Protein AF-A0A4P9XXF3-F1 (afdb_monomer_lite)

Structure (mmCIF, N/CA/C/O backbone):
data_AF-A0A4P9XXF3-F1
#
_entry.id   AF-A0A4P9XXF3-F1
#
loop_
_atom_site.group_PDB
_atom_site.id
_atom_site.type_symbol
_atom_site.label_atom_id
_atom_site.label_alt_id
_atom_site.label_comp_id
_atom_site.label_asym_id
_atom_site.label_entity_id
_atom_site.label_seq_id
_atom_site.pdbx_PDB_ins_code
_atom_site.Cartn_x
_atom_site.Cartn_y
_atom_site.Cartn_z
_atom_site.occupancy
_atom_site.B_iso_or_equiv
_atom_site.auth_seq_id
_atom_site.auth_comp_id
_atom_site.auth_asym_id
_atom_site.auth_atom_id
_atom_site.pdbx_PDB_model_num
ATOM 1 N N . SER A 1 1 ? 16.510 -7.918 -7.216 1.00 54.03 1 SER A N 1
ATOM 2 C CA . SER A 1 1 ? 15.146 -8.060 -6.660 1.00 54.03 1 SER A CA 1
ATOM 3 C C . SER A 1 1 ? 15.079 -7.391 -5.287 1.00 54.03 1 SER A C 1
ATOM 5 O O . SER A 1 1 ? 15.112 -8.053 -4.261 1.00 54.03 1 SER A O 1
ATOM 7 N N . CYS A 1 2 ? 15.074 -6.055 -5.237 1.00 67.38 2 CYS A N 1
ATOM 8 C CA . CYS A 1 2 ? 15.315 -5.324 -3.981 1.00 67.38 2 CYS A CA 1
ATOM 9 C C . CYS A 1 2 ? 14.022 -4.977 -3.216 1.00 67.38 2 CYS A C 1
ATOM 11 O O . CYS A 1 2 ? 14.057 -4.759 -2.011 1.00 67.38 2 CYS A O 1
ATOM 13 N N . TRP A 1 3 ? 12.873 -4.970 -3.898 1.00 74.75 3 TRP A N 1
ATOM 14 C CA . TRP A 1 3 ? 11.602 -4.513 -3.327 1.00 74.75 3 TRP A CA 1
ATOM 15 C C . TRP A 1 3 ? 10.702 -5.635 -2.802 1.00 74.75 3 TRP A C 1
ATOM 17 O O . TRP A 1 3 ? 9.793 -5.365 -2.023 1.00 74.75 3 TRP A O 1
ATOM 27 N N . TRP A 1 4 ? 10.967 -6.894 -3.165 1.00 82.31 4 TRP A N 1
ATOM 28 C CA . TRP A 1 4 ? 10.165 -8.042 -2.726 1.00 82.31 4 TRP A CA 1
ATOM 29 C C . TRP A 1 4 ? 10.126 -8.238 -1.204 1.00 82.31 4 TRP A C 1
ATOM 31 O O . TRP A 1 4 ? 9.023 -8.367 -0.669 1.00 82.31 4 TRP A O 1
ATOM 41 N N . PRO A 1 5 ? 11.258 -8.180 -0.470 1.00 81.62 5 PRO A N 1
ATOM 42 C CA . PRO A 1 5 ? 11.221 -8.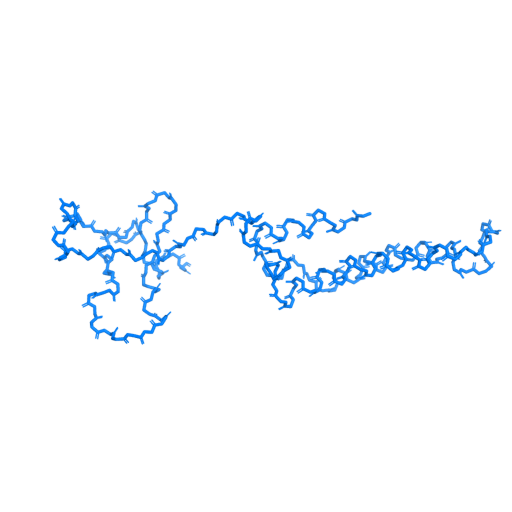251 0.992 1.00 81.62 5 PRO A CA 1
ATOM 43 C C . PRO A 1 5 ? 10.405 -7.110 1.614 1.00 81.62 5 PRO A C 1
ATOM 45 O O . PRO A 1 5 ? 9.714 -7.304 2.614 1.00 81.62 5 PRO A O 1
ATOM 48 N N . GLN A 1 6 ? 10.438 -5.925 0.998 1.00 79.25 6 GLN A N 1
ATOM 49 C CA . GLN A 1 6 ? 9.696 -4.760 1.471 1.00 79.25 6 GLN A CA 1
ATOM 50 C C . GLN A 1 6 ? 8.194 -4.891 1.199 1.00 79.25 6 GLN A C 1
ATOM 52 O O . GLN A 1 6 ? 7.389 -4.646 2.095 1.00 79.25 6 GLN A O 1
ATOM 57 N N . ALA A 1 7 ? 7.812 -5.334 -0.000 1.00 82.50 7 ALA A N 1
ATOM 58 C CA . ALA A 1 7 ? 6.426 -5.625 -0.354 1.00 82.50 7 ALA A CA 1
ATOM 59 C C . ALA A 1 7 ? 5.832 -6.690 0.583 1.00 82.50 7 ALA A C 1
ATOM 61 O O . ALA A 1 7 ? 4.697 -6.556 1.039 1.00 82.50 7 ALA A O 1
ATOM 62 N N . TRP A 1 8 ? 6.624 -7.705 0.937 1.00 80.62 8 TRP A N 1
ATOM 63 C CA . TRP A 1 8 ? 6.252 -8.735 1.905 1.00 80.62 8 TRP A CA 1
ATOM 64 C C . TRP A 1 8 ? 6.083 -8.188 3.328 1.00 80.62 8 TRP A C 1
ATOM 66 O O . TRP A 1 8 ? 5.094 -8.473 4.002 1.00 80.62 8 TRP A O 1
ATOM 76 N N . ARG A 1 9 ? 7.003 -7.339 3.791 1.00 81.31 9 ARG A N 1
ATOM 77 C CA . ARG A 1 9 ? 6.884 -6.692 5.105 1.00 81.31 9 ARG A CA 1
ATOM 78 C C . ARG A 1 9 ? 5.652 -5.783 5.186 1.00 81.31 9 ARG A C 1
ATOM 80 O O . ARG A 1 9 ? 4.973 -5.778 6.214 1.00 81.31 9 ARG A O 1
ATOM 87 N N . ASN A 1 10 ? 5.346 -5.053 4.113 1.00 80.62 10 ASN A N 1
ATOM 88 C CA . ASN A 1 10 ? 4.151 -4.211 4.013 1.00 80.62 10 ASN A CA 1
ATOM 89 C C . ASN A 1 10 ? 2.866 -5.055 4.055 1.00 80.62 10 ASN A C 1
ATOM 91 O O . ASN A 1 10 ? 1.911 -4.682 4.738 1.00 80.62 10 ASN A O 1
ATOM 95 N N . LEU A 1 11 ? 2.869 -6.214 3.384 1.00 76.44 11 LEU A N 1
ATOM 96 C CA . LEU A 1 11 ? 1.788 -7.204 3.434 1.00 76.44 11 LEU A CA 1
ATOM 97 C C . LEU A 1 11 ? 1.514 -7.677 4.863 1.00 76.44 11 LEU A C 1
ATOM 99 O O . LEU A 1 11 ? 0.384 -7.564 5.337 1.00 76.44 11 LEU A O 1
ATOM 103 N N . GLN A 1 12 ? 2.548 -8.136 5.569 1.00 74.94 12 GLN A N 1
ATOM 104 C CA . GLN A 1 12 ? 2.408 -8.650 6.934 1.00 74.94 12 GLN A CA 1
ATOM 105 C C . GLN A 1 12 ? 1.908 -7.587 7.919 1.00 74.94 12 GLN A C 1
ATOM 107 O O . GLN A 1 12 ? 1.032 -7.861 8.735 1.00 74.94 12 GLN A O 1
ATOM 112 N N . ARG A 1 13 ? 2.443 -6.362 7.844 1.00 71.50 13 ARG A N 1
ATOM 113 C CA . ARG A 1 13 ? 2.127 -5.290 8.803 1.00 71.50 13 ARG A CA 1
ATOM 114 C C . ARG A 1 13 ? 0.850 -4.522 8.475 1.00 71.50 13 ARG A C 1
ATOM 116 O O . ARG A 1 13 ? 0.364 -3.782 9.318 1.00 71.50 13 ARG A O 1
ATOM 123 N N . GLY A 1 14 ? 0.297 -4.673 7.270 1.00 69.19 14 GLY A N 1
ATOM 124 C CA . GLY A 1 14 ? -0.895 -3.932 6.852 1.00 69.19 14 GLY A CA 1
ATOM 125 C C . GLY A 1 14 ? -0.692 -2.414 6.766 1.00 69.19 14 GLY A C 1
ATOM 126 O O . GLY A 1 14 ? -1.669 -1.670 6.742 1.00 69.19 14 GLY A O 1
ATOM 127 N N . THR A 1 15 ? 0.555 -1.938 6.732 1.00 67.12 15 THR A N 1
ATOM 128 C CA . THR A 1 15 ? 0.874 -0.508 6.766 1.00 67.12 15 THR A CA 1
ATOM 129 C C . THR A 1 15 ? 0.432 0.171 5.469 1.00 67.12 15 THR A C 1
ATOM 131 O O . THR A 1 15 ? 0.887 -0.194 4.386 1.00 67.12 15 THR A O 1
ATOM 134 N N . ARG A 1 16 ? -0.437 1.183 5.571 1.00 60.09 16 ARG A N 1
ATOM 135 C CA . ARG A 1 16 ? -0.739 2.108 4.466 1.00 60.09 16 ARG A CA 1
ATOM 136 C C . ARG A 1 16 ? 0.316 3.219 4.441 1.00 60.09 16 ARG A C 1
ATOM 138 O O . ARG A 1 16 ? 0.637 3.756 5.496 1.00 60.09 16 ARG A O 1
ATOM 145 N N . LYS A 1 17 ? 0.819 3.582 3.251 1.00 64.06 17 LYS A N 1
ATOM 146 C CA . LYS A 1 17 ? 1.875 4.598 3.032 1.00 64.06 17 LYS A CA 1
ATOM 147 C C . LYS A 1 17 ? 3.224 4.237 3.668 1.00 64.06 17 LYS A C 1
ATOM 149 O O . LYS A 1 17 ? 3.772 4.999 4.460 1.00 64.06 17 LYS A O 1
ATOM 154 N N . ALA A 1 18 ? 3.783 3.084 3.305 1.00 62.75 18 ALA A N 1
ATOM 155 C CA . ALA A 1 18 ? 5.069 2.644 3.852 1.00 62.75 18 ALA A CA 1
ATOM 156 C C . ALA A 1 18 ? 6.252 3.564 3.474 1.00 62.75 18 ALA A C 1
ATOM 158 O O . ALA A 1 18 ? 7.225 3.627 4.219 1.00 62.75 18 ALA A O 1
ATOM 159 N N . PHE A 1 19 ? 6.182 4.280 2.343 1.00 66.44 19 PHE A N 1
ATOM 160 C CA . PHE A 1 19 ? 7.240 5.187 1.888 1.00 66.44 19 PHE A CA 1
ATOM 161 C C . PHE A 1 19 ? 6.700 6.455 1.220 1.00 66.44 19 PHE A C 1
ATOM 163 O O . PHE A 1 19 ? 5.617 6.481 0.634 1.00 66.44 19 PHE A O 1
ATOM 170 N N . GLN A 1 20 ? 7.501 7.523 1.253 1.00 79.38 20 GLN A N 1
ATOM 171 C CA . GLN A 1 20 ? 7.252 8.711 0.443 1.00 79.38 20 GLN A CA 1
ATOM 172 C C . GLN A 1 20 ? 7.426 8.372 -1.043 1.00 79.38 20 GLN A C 1
ATOM 174 O O . GLN A 1 20 ? 8.480 7.885 -1.454 1.00 79.38 20 GLN A O 1
ATOM 179 N N . LYS A 1 21 ? 6.429 8.703 -1.873 1.00 80.31 21 LYS A N 1
ATOM 180 C CA . LYS A 1 21 ? 6.450 8.424 -3.323 1.00 80.31 21 LYS A CA 1
ATOM 181 C C . LYS A 1 21 ? 7.720 8.945 -4.012 1.00 80.31 21 LYS A C 1
ATOM 183 O O . LYS A 1 21 ? 8.285 8.267 -4.859 1.00 80.31 21 LYS A O 1
ATOM 188 N N . ARG A 1 22 ? 8.217 10.118 -3.595 1.00 85.75 22 ARG A N 1
ATOM 189 C CA . ARG A 1 22 ? 9.455 10.729 -4.118 1.00 85.75 22 ARG A CA 1
ATOM 190 C C . ARG A 1 22 ? 10.681 9.831 -3.936 1.00 85.75 22 ARG A C 1
ATOM 192 O O . ARG A 1 22 ? 11.478 9.700 -4.856 1.00 85.75 22 ARG A O 1
ATOM 199 N N . PHE A 1 23 ? 10.803 9.190 -2.775 1.00 85.25 23 PHE A N 1
ATOM 200 C CA . PHE A 1 23 ? 11.910 8.284 -2.481 1.00 85.25 23 PHE A CA 1
ATOM 201 C C . PHE A 1 23 ? 11.854 7.026 -3.356 1.00 85.25 23 PHE A C 1
ATOM 203 O O . PHE A 1 23 ? 12.864 6.614 -3.918 1.00 85.25 23 PHE A O 1
ATOM 210 N N . LEU A 1 24 ? 10.659 6.455 -3.526 1.00 85.44 24 LEU A N 1
ATOM 211 C CA . LEU A 1 24 ? 10.431 5.258 -4.335 1.00 85.44 24 LEU A CA 1
ATOM 212 C C . LEU A 1 24 ? 10.834 5.470 -5.809 1.00 85.44 24 LEU A C 1
ATOM 214 O O . LEU A 1 24 ? 11.589 4.668 -6.366 1.00 85.44 24 LEU A O 1
ATOM 218 N N . PHE A 1 25 ? 10.395 6.578 -6.418 1.00 85.56 25 PHE A N 1
ATOM 219 C CA . PHE A 1 25 ? 10.778 6.939 -7.789 1.00 85.56 25 PHE A CA 1
ATOM 220 C C . PHE A 1 25 ? 12.256 7.337 -7.904 1.00 85.56 25 PHE A C 1
ATOM 222 O O . PHE A 1 25 ? 12.924 6.940 -8.854 1.00 85.56 25 PHE A O 1
ATOM 229 N N . GLY A 1 26 ? 12.802 8.069 -6.928 1.00 87.88 26 GLY A N 1
ATOM 230 C CA . GLY A 1 26 ? 14.217 8.453 -6.935 1.00 87.88 26 GLY A CA 1
ATOM 231 C C . GLY A 1 26 ? 15.159 7.247 -6.855 1.00 87.88 26 GLY A C 1
ATOM 232 O O . GLY A 1 26 ? 16.137 7.168 -7.596 1.00 87.88 26 GLY A O 1
ATOM 233 N N . MET A 1 27 ? 14.839 6.271 -6.004 1.00 86.12 27 MET A N 1
ATOM 234 C CA . MET A 1 27 ? 15.651 5.066 -5.824 1.00 86.12 27 MET A CA 1
ATOM 235 C C . MET A 1 27 ? 15.602 4.135 -7.042 1.00 86.12 27 MET A C 1
ATOM 237 O O . MET A 1 27 ? 16.627 3.570 -7.422 1.00 86.12 27 MET A O 1
ATOM 241 N N . THR A 1 28 ? 14.425 3.964 -7.653 1.00 87.69 28 THR A N 1
ATOM 242 C CA . THR A 1 28 ? 14.270 3.178 -8.892 1.00 87.69 28 THR A CA 1
ATOM 243 C C . THR A 1 28 ? 14.992 3.852 -10.056 1.00 87.69 28 THR A C 1
ATOM 245 O O . THR A 1 28 ? 15.787 3.198 -10.724 1.00 87.69 28 THR A O 1
ATOM 248 N N . LEU A 1 29 ? 14.848 5.172 -10.223 1.00 87.56 29 LEU A N 1
ATOM 249 C CA . LEU A 1 29 ? 15.563 5.928 -11.254 1.00 87.56 29 LEU A CA 1
ATOM 250 C C . LEU A 1 29 ? 17.083 5.800 -11.106 1.00 87.56 29 LEU A C 1
ATOM 252 O O . LEU A 1 29 ? 17.743 5.388 -12.052 1.00 87.56 29 LEU A O 1
ATOM 256 N N . CYS A 1 30 ? 17.631 6.076 -9.918 1.00 87.50 30 CYS A N 1
ATOM 257 C CA . CYS A 1 30 ? 19.070 5.963 -9.648 1.00 87.50 30 CYS A CA 1
ATOM 258 C C . CYS A 1 30 ? 19.614 4.566 -9.998 1.00 87.50 30 CYS A C 1
ATOM 260 O O . CYS A 1 30 ? 20.682 4.432 -10.594 1.00 87.50 30 CYS A O 1
ATOM 262 N N . ARG A 1 31 ? 18.841 3.514 -9.707 1.00 85.31 31 ARG A N 1
ATOM 263 C CA . ARG A 1 31 ? 19.206 2.130 -10.036 1.00 85.31 31 ARG A CA 1
ATOM 264 C C . ARG A 1 31 ? 19.108 1.796 -11.517 1.00 85.31 31 ARG A C 1
ATOM 266 O O . ARG A 1 31 ? 19.845 0.923 -11.962 1.00 85.31 31 ARG A O 1
ATOM 273 N N . LEU A 1 32 ? 18.228 2.459 -12.260 1.00 84.75 32 LEU A N 1
ATOM 274 C CA . LEU A 1 32 ? 18.079 2.267 -13.700 1.00 84.75 32 LEU A CA 1
ATOM 275 C C . LEU A 1 32 ? 19.133 3.028 -14.511 1.00 84.75 32 LEU A C 1
ATOM 277 O O . LEU A 1 32 ? 19.443 2.596 -15.616 1.00 84.75 32 LEU A O 1
ATOM 281 N N . VAL A 1 33 ? 19.741 4.090 -13.969 1.00 85.06 33 VAL A N 1
ATOM 282 C CA . VAL A 1 33 ? 20.786 4.863 -14.668 1.00 85.06 33 VAL A CA 1
ATOM 283 C C . VAL A 1 33 ? 21.963 3.980 -15.088 1.00 85.06 33 VAL A C 1
ATOM 285 O O . VAL A 1 33 ? 22.340 4.004 -16.254 1.00 85.06 33 VAL A O 1
ATOM 288 N N . CYS A 1 34 ? 22.522 3.169 -14.184 1.00 81.88 34 CYS A N 1
ATOM 289 C CA . CYS A 1 34 ? 23.665 2.303 -14.502 1.00 81.88 34 CYS A CA 1
ATOM 290 C C . CYS A 1 34 ? 23.378 1.277 -15.624 1.00 81.88 34 CYS A C 1
ATOM 292 O O . CYS A 1 34 ? 24.146 1.234 -16.586 1.00 81.88 34 CYS A O 1
ATOM 294 N N . PRO A 1 35 ? 22.308 0.457 -15.562 1.00 80.44 35 PRO A N 1
ATOM 295 C CA . PRO A 1 35 ? 21.994 -0.487 -16.631 1.00 80.44 35 PRO A CA 1
ATOM 296 C C . PRO A 1 35 ? 21.569 0.211 -17.928 1.00 80.44 35 PRO A C 1
ATOM 298 O O . PRO A 1 35 ? 21.970 -0.241 -18.998 1.00 80.44 35 PRO A O 1
ATOM 301 N N . LEU A 1 36 ? 20.821 1.321 -17.867 1.00 81.88 36 LEU A N 1
ATOM 302 C CA . LEU A 1 36 ? 20.464 2.087 -19.067 1.00 81.88 36 LEU A CA 1
ATOM 303 C C . LEU A 1 36 ? 21.699 2.673 -19.744 1.00 81.88 36 LEU A C 1
ATOM 305 O O . LEU A 1 36 ? 21.815 2.564 -20.961 1.00 81.88 36 LEU A O 1
ATOM 309 N N . TYR A 1 37 ? 22.635 3.227 -18.970 1.00 80.75 37 TYR A N 1
ATOM 310 C CA . TYR A 1 37 ? 23.905 3.704 -19.499 1.00 80.75 37 TYR A CA 1
ATOM 311 C C . TYR A 1 37 ? 24.619 2.553 -20.197 1.00 80.75 37 TYR A C 1
ATOM 313 O O . TYR A 1 37 ? 24.725 2.592 -21.409 1.00 80.75 37 TYR A O 1
ATOM 321 N N . LEU A 1 38 ? 24.957 1.472 -19.488 1.00 75.00 38 LEU A N 1
ATOM 322 C CA . LEU A 1 38 ? 25.804 0.384 -19.999 1.00 75.00 38 LEU A CA 1
ATOM 323 C C . LEU A 1 38 ? 25.231 -0.454 -21.151 1.00 75.00 38 LEU A C 1
ATOM 325 O O . LEU A 1 38 ? 26.009 -1.063 -21.885 1.00 75.00 38 LEU A O 1
ATOM 329 N N . PHE A 1 39 ? 23.910 -0.526 -21.311 1.00 72.25 39 PHE A N 1
ATOM 330 C CA . PHE A 1 39 ? 23.304 -1.462 -22.267 1.00 72.25 39 PHE A CA 1
ATOM 331 C C . PHE A 1 39 ? 22.332 -0.825 -23.265 1.00 72.25 39 PHE A C 1
ATOM 333 O O . PHE A 1 39 ? 22.040 -1.468 -24.273 1.00 72.25 39 PHE A O 1
ATOM 340 N N . ALA A 1 40 ? 21.832 0.395 -23.028 1.00 73.69 40 ALA A N 1
ATOM 341 C CA . ALA A 1 40 ? 20.940 1.079 -23.973 1.00 73.69 40 ALA A CA 1
ATOM 342 C C . ALA A 1 40 ? 21.667 2.115 -24.846 1.00 73.69 40 ALA A C 1
ATOM 344 O O . ALA A 1 40 ? 21.194 2.419 -25.940 1.00 73.69 40 ALA A O 1
ATOM 345 N N . TRP A 1 41 ? 22.812 2.642 -24.398 1.00 74.19 41 TRP A N 1
ATOM 346 C CA . TRP A 1 41 ? 23.577 3.616 -25.174 1.00 74.19 41 TRP A CA 1
ATOM 347 C C . TRP A 1 41 ? 24.522 2.915 -26.177 1.00 74.19 41 TRP A C 1
ATOM 349 O O . TRP A 1 41 ? 25.343 2.091 -25.778 1.00 74.19 41 TRP A O 1
ATOM 359 N N . PRO A 1 42 ? 24.425 3.197 -27.488 1.00 65.31 42 PRO A N 1
ATOM 360 C CA . PRO A 1 42 ? 25.205 2.487 -28.507 1.00 65.31 42 PRO A CA 1
ATOM 361 C C . PRO A 1 42 ? 26.704 2.834 -28.470 1.00 65.31 42 PRO A C 1
ATOM 363 O O . PRO A 1 42 ? 27.536 1.987 -28.777 1.00 65.31 42 PRO A O 1
ATOM 366 N N . GLU A 1 43 ? 27.043 4.049 -28.034 1.00 68.38 43 GLU A N 1
ATOM 367 C CA . GLU A 1 43 ? 28.410 4.588 -27.926 1.00 68.38 43 GLU A CA 1
ATOM 368 C C . GLU A 1 43 ? 28.918 4.501 -26.479 1.00 68.38 43 GLU A C 1
ATOM 370 O O . GLU A 1 43 ? 29.318 5.490 -25.862 1.00 68.38 43 GLU A O 1
ATOM 375 N N . ASN A 1 44 ? 28.765 3.335 -25.855 1.00 69.25 44 ASN A N 1
ATOM 376 C CA . ASN A 1 44 ? 29.212 3.157 -24.480 1.00 69.25 44 ASN A CA 1
ATOM 377 C C . ASN A 1 44 ? 30.725 3.056 -24.386 1.00 69.25 44 ASN A C 1
ATOM 379 O O . ASN A 1 44 ? 31.356 2.390 -25.201 1.00 69.25 44 ASN A O 1
ATOM 383 N N . LEU A 1 45 ? 31.291 3.596 -23.301 1.00 67.88 45 LEU A N 1
ATOM 384 C CA . LEU A 1 45 ? 32.730 3.540 -23.014 1.00 67.88 45 LEU A CA 1
ATOM 385 C C . LEU A 1 45 ? 33.297 2.101 -23.048 1.00 67.88 45 LEU A C 1
ATOM 387 O O . LEU A 1 45 ? 34.478 1.897 -23.302 1.00 67.88 45 LEU A O 1
ATOM 391 N N . ILE A 1 46 ? 32.441 1.104 -22.790 1.00 71.25 46 ILE A N 1
ATOM 392 C CA . ILE A 1 46 ? 32.778 -0.325 -22.705 1.00 71.25 46 ILE A CA 1
ATOM 393 C C . ILE A 1 46 ? 32.595 -1.054 -24.062 1.00 71.25 46 ILE A C 1
ATOM 395 O O . ILE A 1 46 ? 32.865 -2.247 -24.156 1.00 71.25 46 ILE A O 1
ATOM 399 N N . TYR A 1 47 ? 32.162 -0.371 -25.136 1.00 64.62 47 TYR A N 1
ATOM 400 C CA . TYR A 1 47 ? 31.922 -0.955 -26.475 1.00 64.62 47 TYR A CA 1
ATOM 401 C C . TYR A 1 47 ? 31.038 -2.219 -26.462 1.00 64.62 47 TYR A C 1
ATOM 403 O O . TYR A 1 47 ? 31.138 -3.105 -27.316 1.00 64.62 47 TYR A O 1
ATOM 411 N N . HIS A 1 48 ? 30.154 -2.333 -25.471 1.00 68.56 48 HIS A N 1
ATOM 412 C CA . HIS A 1 48 ? 29.299 -3.500 -25.327 1.00 68.56 48 HIS A CA 1
ATOM 413 C C . HIS A 1 48 ? 28.093 -3.379 -26.268 1.00 68.56 48 HIS A C 1
ATOM 415 O O . HIS A 1 48 ? 27.418 -2.351 -26.287 1.00 68.56 48 HIS A O 1
ATOM 421 N N . ARG A 1 49 ? 27.815 -4.419 -27.071 1.00 67.19 49 ARG A N 1
ATOM 422 C CA . ARG A 1 49 ? 26.656 -4.418 -27.979 1.00 67.19 49 ARG A CA 1
ATOM 423 C C . ARG A 1 49 ? 25.363 -4.328 -27.168 1.00 67.19 49 ARG A C 1
ATOM 425 O O . ARG A 1 49 ? 25.173 -5.107 -26.236 1.00 67.19 49 ARG A O 1
ATOM 432 N N . ALA A 1 50 ? 24.466 -3.424 -27.561 1.00 71.56 50 ALA A N 1
ATOM 433 C CA . ALA A 1 50 ? 23.145 -3.301 -26.956 1.00 71.56 50 ALA A CA 1
ATOM 434 C C . ALA A 1 50 ? 22.404 -4.648 -27.027 1.00 71.56 50 ALA A C 1
ATOM 436 O O . ALA A 1 50 ? 22.199 -5.201 -28.111 1.00 71.56 50 ALA A O 1
ATOM 437 N N . THR A 1 51 ? 22.035 -5.201 -25.869 1.00 77.94 51 THR A N 1
ATOM 438 C CA . THR A 1 51 ? 21.324 -6.483 -25.777 1.00 77.94 51 THR A CA 1
ATOM 439 C C . THR A 1 51 ? 19.842 -6.249 -25.487 1.00 77.94 51 THR A C 1
ATOM 441 O O . THR A 1 51 ? 19.506 -5.407 -24.656 1.00 77.94 51 THR A O 1
ATOM 444 N N . PRO A 1 52 ? 18.918 -7.007 -26.105 1.00 79.69 52 PRO A N 1
ATOM 445 C CA . PRO A 1 52 ? 17.480 -6.816 -25.900 1.00 79.69 52 PRO A CA 1
ATOM 446 C C . PRO A 1 52 ? 17.003 -7.202 -24.487 1.00 79.69 52 PRO A C 1
ATOM 448 O O . PRO A 1 52 ? 15.930 -6.781 -24.063 1.00 79.69 52 PRO A O 1
ATOM 451 N N . TRP A 1 53 ? 17.807 -7.956 -23.727 1.00 81.62 53 TRP A N 1
ATOM 452 C CA . TRP A 1 53 ? 17.517 -8.360 -22.347 1.00 81.62 53 TRP A CA 1
ATOM 453 C C . TRP A 1 53 ? 17.327 -7.182 -21.383 1.00 81.62 53 TRP A C 1
ATOM 455 O O . TRP A 1 53 ? 16.666 -7.342 -20.354 1.00 81.62 53 TRP A O 1
ATOM 465 N N . ILE A 1 54 ? 17.830 -5.988 -21.718 1.00 82.25 54 ILE A N 1
ATOM 466 C CA . ILE A 1 54 ? 17.587 -4.795 -20.903 1.00 82.25 54 ILE A CA 1
ATOM 467 C C . ILE A 1 54 ? 16.099 -4.458 -20.782 1.00 82.25 54 ILE A C 1
ATOM 469 O O . ILE A 1 54 ? 15.657 -4.051 -19.712 1.00 82.25 54 ILE A O 1
ATOM 473 N N . TRP A 1 55 ? 15.302 -4.693 -21.826 1.00 83.50 55 TRP A N 1
ATOM 474 C CA . TRP A 1 55 ? 13.862 -4.439 -21.781 1.00 83.50 55 TRP A CA 1
ATOM 475 C C . TRP A 1 55 ? 13.152 -5.361 -20.789 1.00 83.50 55 TRP A C 1
ATOM 477 O O . TRP A 1 55 ? 12.229 -4.932 -20.098 1.00 83.50 55 TRP A O 1
ATOM 487 N N . VAL A 1 56 ? 13.628 -6.602 -20.651 1.00 87.88 56 VAL A N 1
ATOM 488 C CA . VAL A 1 56 ? 13.131 -7.553 -19.647 1.00 87.88 56 VAL A CA 1
ATOM 489 C C . VAL A 1 56 ? 13.496 -7.085 -18.238 1.00 87.88 56 VAL A C 1
ATOM 491 O O . VAL A 1 56 ? 12.646 -7.102 -17.350 1.00 87.88 56 VAL A O 1
ATOM 494 N N . LEU A 1 57 ? 14.731 -6.616 -18.028 1.00 85.19 57 LEU A N 1
ATOM 495 C CA . LEU A 1 57 ? 15.173 -6.078 -16.737 1.00 85.19 57 LEU A CA 1
ATOM 496 C C . LEU A 1 57 ? 14.385 -4.817 -16.344 1.00 85.19 57 LEU A C 1
ATOM 498 O O . LEU A 1 57 ? 13.936 -4.707 -15.203 1.00 85.19 57 LEU A O 1
ATOM 502 N N . LEU A 1 58 ? 14.180 -3.899 -17.293 1.00 86.31 58 LEU A N 1
ATOM 503 C CA . LEU A 1 58 ? 13.397 -2.677 -17.109 1.00 86.31 58 LEU A CA 1
ATOM 504 C C . LEU A 1 58 ? 11.939 -3.012 -16.775 1.00 86.31 58 LEU A C 1
ATOM 506 O O . LEU A 1 58 ? 11.383 -2.466 -15.824 1.00 86.31 58 LEU A O 1
ATOM 510 N N . GLY A 1 59 ? 11.346 -3.960 -17.505 1.00 89.69 59 GLY A N 1
ATOM 511 C CA . GLY A 1 59 ? 10.005 -4.468 -17.226 1.00 89.69 59 GLY A CA 1
ATOM 512 C C . GLY A 1 59 ? 9.898 -5.112 -15.842 1.00 89.69 59 GLY A C 1
ATOM 513 O O . GLY A 1 59 ? 8.924 -4.883 -15.129 1.00 89.69 59 GLY A O 1
ATOM 514 N N . TYR A 1 60 ? 10.913 -5.864 -15.415 1.00 88.69 60 TYR A N 1
ATOM 515 C CA . TYR A 1 60 ? 10.944 -6.497 -14.096 1.00 88.69 60 TYR A CA 1
ATOM 516 C C . TYR A 1 60 ? 11.067 -5.487 -12.941 1.00 88.69 60 TYR A C 1
ATOM 518 O O . TYR A 1 60 ? 10.464 -5.687 -11.880 1.00 88.69 60 TYR A O 1
ATOM 526 N N . ASP A 1 61 ? 11.823 -4.400 -13.111 1.00 87.62 61 ASP A N 1
ATOM 527 C CA . ASP A 1 61 ? 11.897 -3.323 -12.112 1.00 87.62 61 ASP A CA 1
ATOM 528 C C . ASP A 1 61 ? 10.608 -2.484 -12.088 1.00 87.62 61 ASP A C 1
ATOM 530 O O . ASP A 1 61 ? 10.058 -2.219 -11.016 1.00 87.62 61 ASP A O 1
ATOM 534 N N . ALA A 1 62 ? 10.046 -2.179 -13.263 1.00 88.88 62 ALA A N 1
ATOM 535 C CA . ALA A 1 62 ? 8.754 -1.507 -13.389 1.00 88.88 62 ALA A CA 1
ATOM 536 C C . ALA A 1 62 ? 7.614 -2.318 -12.752 1.00 88.88 62 ALA A C 1
ATOM 538 O O . ALA A 1 62 ? 6.757 -1.748 -12.077 1.00 88.88 62 ALA A O 1
ATOM 539 N N . LEU A 1 63 ? 7.625 -3.648 -12.892 1.00 90.12 63 LEU A N 1
ATOM 540 C CA . LEU A 1 63 ? 6.664 -4.536 -12.238 1.00 90.12 63 LEU A CA 1
ATOM 541 C C . LEU A 1 63 ? 6.766 -4.451 -10.708 1.00 90.12 63 LEU A C 1
ATOM 543 O O . LEU A 1 63 ? 5.744 -4.324 -10.035 1.00 90.12 63 LEU A O 1
ATOM 547 N N . GLN A 1 64 ? 7.980 -4.481 -10.148 1.00 89.44 64 GLN A N 1
ATOM 548 C CA . GLN A 1 64 ? 8.195 -4.335 -8.700 1.00 89.44 64 GLN A CA 1
ATOM 549 C C . GLN A 1 64 ? 7.668 -2.991 -8.177 1.00 89.44 64 GLN A C 1
ATOM 551 O O . GLN A 1 64 ? 7.007 -2.947 -7.137 1.00 89.44 64 GLN A O 1
ATOM 556 N N . LEU A 1 65 ? 7.926 -1.906 -8.908 1.00 88.69 65 LEU A N 1
ATOM 557 C CA . LEU A 1 65 ? 7.407 -0.578 -8.592 1.00 88.69 65 LEU A CA 1
ATOM 558 C C . LEU A 1 65 ? 5.874 -0.529 -8.686 1.00 88.69 65 LEU A C 1
ATOM 560 O O . LEU A 1 65 ? 5.214 0.024 -7.807 1.00 88.69 65 LEU A O 1
ATOM 564 N N . GLY A 1 66 ? 5.305 -1.153 -9.718 1.00 88.56 66 GLY A N 1
ATOM 565 C CA . GLY A 1 66 ? 3.864 -1.268 -9.917 1.00 88.56 66 GLY A CA 1
ATOM 566 C C . GLY A 1 66 ? 3.169 -1.973 -8.753 1.00 88.56 66 GLY A C 1
ATOM 567 O O . GLY A 1 66 ? 2.185 -1.453 -8.233 1.00 88.56 66 GLY A O 1
ATOM 568 N N . VAL A 1 67 ? 3.714 -3.099 -8.279 1.00 86.81 67 VAL A N 1
ATOM 569 C CA . VAL A 1 67 ? 3.176 -3.828 -7.116 1.00 86.81 67 VAL A CA 1
ATOM 570 C C . VAL A 1 67 ? 3.132 -2.935 -5.874 1.00 86.81 67 VAL A C 1
ATOM 572 O O . VAL A 1 67 ? 2.109 -2.897 -5.193 1.00 86.81 67 VAL A O 1
ATOM 575 N N . LEU A 1 68 ? 4.188 -2.166 -5.596 1.00 86.06 68 LEU A N 1
ATOM 576 C CA . LEU A 1 68 ? 4.210 -1.235 -4.460 1.00 86.06 68 LEU A CA 1
ATOM 577 C C . LEU A 1 68 ? 3.182 -0.105 -4.606 1.00 86.06 68 LEU A C 1
ATOM 579 O O . LEU A 1 68 ? 2.467 0.199 -3.653 1.00 86.06 68 LEU A O 1
ATOM 583 N N . CYS A 1 69 ? 3.053 0.478 -5.799 1.00 85.50 69 CYS A N 1
ATOM 584 C CA . CYS A 1 69 ? 2.050 1.508 -6.078 1.00 85.50 69 CYS A CA 1
ATOM 585 C C . CYS A 1 69 ? 0.614 0.985 -5.903 1.00 85.50 69 CYS A C 1
ATOM 587 O O . CYS A 1 69 ? -0.241 1.685 -5.357 1.00 85.50 69 CYS A O 1
ATOM 589 N N . ILE A 1 70 ? 0.349 -0.253 -6.331 1.00 85.56 70 ILE A N 1
ATOM 590 C CA . ILE A 1 70 ? -0.949 -0.918 -6.149 1.00 85.56 70 ILE A CA 1
ATOM 591 C C . ILE A 1 70 ? -1.228 -1.135 -4.658 1.00 85.56 70 ILE A C 1
ATOM 593 O O . ILE A 1 70 ? -2.328 -0.824 -4.200 1.00 85.56 70 ILE A O 1
ATOM 597 N N . GLN A 1 71 ? -0.238 -1.604 -3.889 1.00 85.38 71 GLN A N 1
ATOM 598 C CA . GLN A 1 71 ? -0.356 -1.766 -2.435 1.00 85.38 71 GLN A CA 1
ATOM 599 C C . GLN A 1 71 ? -0.646 -0.438 -1.718 1.00 85.38 71 GLN A C 1
ATOM 601 O O . GLN A 1 71 ? -1.380 -0.433 -0.731 1.00 85.38 71 GLN A O 1
ATOM 606 N N . ASP A 1 72 ? -0.128 0.688 -2.212 1.00 82.88 72 ASP A N 1
ATOM 607 C CA . ASP A 1 72 ? -0.402 2.012 -1.642 1.00 82.88 72 ASP A CA 1
ATOM 608 C C . ASP A 1 72 ? -1.825 2.518 -1.935 1.00 82.88 72 ASP A C 1
ATOM 610 O O . ASP A 1 72 ? -2.411 3.192 -1.086 1.00 82.88 72 ASP A O 1
ATOM 614 N N . TYR A 1 73 ? -2.388 2.216 -3.112 1.00 82.94 73 TYR A N 1
ATOM 615 C CA . TYR A 1 73 ? -3.725 2.688 -3.502 1.00 82.94 73 TYR A CA 1
ATOM 616 C C . TYR A 1 73 ? -4.848 1.784 -2.980 1.00 82.94 73 TYR A C 1
ATOM 618 O O . TYR A 1 73 ? -5.777 2.257 -2.329 1.00 82.94 73 TYR A O 1
ATOM 626 N N . PHE A 1 74 ? -4.748 0.475 -3.225 1.00 81.75 74 PHE A N 1
ATOM 627 C CA . PHE A 1 74 ? -5.769 -0.507 -2.836 1.00 81.75 74 PHE A CA 1
ATOM 628 C C . PHE A 1 74 ? -5.569 -1.041 -1.412 1.00 81.75 74 PHE A C 1
ATOM 630 O O . PHE A 1 74 ? -6.471 -1.630 -0.817 1.00 81.75 74 PHE A O 1
ATOM 637 N N . GLY A 1 75 ? -4.399 -0.792 -0.828 1.00 76.62 75 GLY A N 1
ATOM 638 C CA . GLY A 1 75 ? -3.979 -1.374 0.434 1.00 76.62 75 GLY A CA 1
ATOM 639 C C . GLY A 1 75 ? -3.218 -2.689 0.226 1.00 76.62 75 GLY A C 1
ATOM 640 O O . GLY A 1 75 ? -3.477 -3.431 -0.724 1.00 76.62 75 GLY A O 1
ATOM 641 N N . PRO A 1 76 ? -2.293 -3.024 1.140 1.00 72.56 76 PRO A N 1
ATOM 642 C CA . PRO A 1 76 ? -1.425 -4.189 0.992 1.00 72.56 76 PRO A CA 1
ATOM 643 C C . PRO A 1 76 ? -2.208 -5.505 0.889 1.00 72.56 76 PRO A C 1
ATOM 645 O O . PRO A 1 76 ? -1.843 -6.385 0.121 1.00 72.56 76 PRO A O 1
ATOM 648 N N . ARG A 1 77 ? -3.330 -5.627 1.604 1.00 74.38 77 ARG A N 1
ATOM 649 C CA . ARG A 1 77 ? -4.100 -6.875 1.735 1.00 74.38 77 ARG A CA 1
ATOM 650 C C . ARG A 1 77 ? -5.050 -7.174 0.574 1.00 74.38 77 ARG A C 1
ATOM 652 O O . ARG A 1 77 ? -5.676 -8.223 0.577 1.00 74.38 77 ARG A O 1
ATOM 659 N N . PHE A 1 78 ? -5.154 -6.290 -0.418 1.00 74.81 78 PHE A N 1
ATOM 660 C CA . PHE A 1 78 ? -5.980 -6.543 -1.603 1.00 74.81 78 PHE A CA 1
ATOM 661 C C . PHE A 1 78 ? -5.424 -7.689 -2.467 1.00 74.81 78 PHE A C 1
ATOM 663 O O . PHE A 1 78 ? -6.181 -8.463 -3.041 1.00 74.81 78 PHE A O 1
ATOM 670 N N . LEU A 1 79 ? -4.096 -7.820 -2.536 1.00 70.19 79 LEU A N 1
ATOM 671 C CA . LEU A 1 79 ? -3.420 -8.782 -3.413 1.00 70.19 79 LEU A CA 1
ATOM 672 C C . LEU A 1 79 ? -3.298 -10.195 -2.823 1.00 70.19 79 LEU A C 1
ATOM 674 O O . LEU A 1 79 ? -2.904 -11.112 -3.539 1.00 70.19 79 LEU A O 1
ATOM 678 N N . VAL A 1 80 ? -3.583 -10.384 -1.530 1.00 74.31 80 VAL A N 1
ATOM 679 C CA . VAL A 1 80 ? -3.317 -11.648 -0.828 1.00 74.31 80 VAL A CA 1
ATOM 680 C C . VAL A 1 80 ? -4.552 -12.095 -0.042 1.00 74.31 80 VAL A C 1
ATOM 682 O O . VAL A 1 80 ? -5.068 -11.320 0.762 1.00 74.31 80 VAL A O 1
ATOM 685 N N . PRO A 1 81 ? -5.019 -13.347 -0.217 1.00 72.81 81 PRO A N 1
ATOM 686 C CA . PRO A 1 81 ? -6.116 -13.899 0.570 1.00 72.81 81 PRO A CA 1
ATOM 687 C C . PRO A 1 81 ? -5.798 -13.907 2.069 1.00 72.81 81 PRO A C 1
ATOM 689 O O . PRO A 1 81 ? -4.686 -14.258 2.467 1.00 72.81 81 PRO A O 1
ATOM 692 N N . ASN A 1 82 ? -6.804 -13.646 2.909 1.00 68.19 82 ASN A N 1
ATOM 693 C CA . ASN A 1 82 ? -6.677 -13.582 4.376 1.00 68.19 82 ASN A CA 1
ATOM 694 C C . ASN A 1 82 ? -6.061 -14.835 5.038 1.00 68.19 82 ASN A C 1
ATOM 696 O O . ASN A 1 82 ? -5.627 -14.757 6.179 1.00 68.19 82 ASN A O 1
ATOM 700 N N . ARG A 1 83 ? -5.975 -15.973 4.335 1.00 71.31 83 ARG A N 1
ATOM 701 C CA . ARG A 1 83 ? -5.362 -17.218 4.831 1.00 71.31 83 ARG A CA 1
ATOM 702 C C . ARG A 1 83 ? -3.848 -17.139 5.054 1.00 71.31 83 ARG A C 1
ATOM 704 O O . ARG A 1 83 ? -3.330 -17.885 5.873 1.00 71.31 83 ARG A O 1
ATOM 711 N N . PHE A 1 84 ? -3.143 -16.275 4.323 1.00 72.94 84 PHE A N 1
ATOM 712 C CA . PHE A 1 84 ? -1.678 -16.151 4.404 1.00 72.94 84 PHE A CA 1
ATOM 713 C C . PHE A 1 84 ? -1.217 -14.944 5.230 1.00 72.94 84 PHE A C 1
ATOM 715 O O . PHE A 1 84 ? -0.020 -14.684 5.344 1.00 72.94 84 PHE A O 1
ATOM 722 N N . LEU A 1 85 ? -2.165 -14.179 5.770 1.00 74.94 85 LEU A N 1
ATOM 723 C CA . LEU A 1 85 ? -1.912 -12.955 6.517 1.00 74.94 85 LEU A CA 1
ATOM 724 C C . LEU A 1 85 ? -2.062 -13.232 8.018 1.00 74.94 85 LEU A C 1
ATOM 726 O O . LEU A 1 85 ? -2.952 -13.989 8.404 1.00 74.94 85 LEU A O 1
ATOM 730 N N . PRO A 1 86 ? -1.231 -12.614 8.876 1.00 73.38 86 PRO A N 1
ATOM 731 C CA . PRO A 1 86 ? -1.435 -12.708 10.313 1.00 73.38 86 PRO A CA 1
ATOM 732 C C . PRO A 1 86 ? -2.811 -12.118 10.676 1.00 73.38 86 PRO A C 1
ATOM 734 O O . PRO A 1 86 ? -3.181 -11.062 10.132 1.00 73.38 86 PRO A O 1
ATOM 737 N N . PRO A 1 87 ? -3.577 -12.773 11.569 1.00 70.19 87 PRO A N 1
ATOM 738 C CA . PRO A 1 87 ? -4.853 -12.240 12.026 1.00 70.19 87 PRO A CA 1
ATOM 739 C C . PRO A 1 87 ? -4.626 -10.862 12.662 1.00 70.19 87 PRO A C 1
ATOM 741 O O . PRO A 1 87 ? -3.700 -10.682 13.453 1.00 70.19 87 PRO A O 1
ATOM 744 N N . ILE A 1 88 ? -5.433 -9.867 12.276 1.00 69.44 88 ILE A N 1
ATOM 745 C CA . ILE A 1 88 ? -5.458 -8.586 12.996 1.00 69.44 88 ILE A CA 1
ATOM 746 C C . ILE A 1 88 ? -6.194 -8.841 14.300 1.00 69.44 88 ILE A C 1
ATOM 748 O O . ILE A 1 88 ? -7.301 -9.374 14.274 1.00 69.44 88 ILE A O 1
ATOM 752 N N . TYR A 1 89 ? -5.578 -8.450 15.410 1.00 75.56 89 TYR A N 1
ATOM 753 C CA . TYR A 1 89 ? -6.265 -8.413 16.687 1.00 75.56 89 TYR A CA 1
ATOM 754 C C . TYR A 1 89 ? -7.346 -7.326 16.644 1.00 75.56 89 TYR A C 1
ATOM 756 O O . TYR A 1 89 ? -7.049 -6.171 16.331 1.00 75.56 89 TYR A O 1
ATOM 764 N N . ASP A 1 90 ? -8.593 -7.710 16.900 1.00 76.06 90 ASP A N 1
ATOM 765 C CA . ASP A 1 90 ? -9.708 -6.773 16.973 1.00 76.06 90 ASP A CA 1
ATOM 766 C C . ASP A 1 90 ? -9.694 -6.102 18.349 1.00 76.06 90 ASP A C 1
ATOM 768 O O . ASP A 1 90 ? -9.995 -6.737 19.352 1.00 76.06 90 ASP A O 1
ATOM 772 N N . TYR A 1 91 ? -9.299 -4.830 18.406 1.00 78.94 91 TYR A N 1
ATOM 773 C CA . TYR A 1 91 ? -9.260 -4.062 19.655 1.00 78.94 91 TYR A CA 1
ATOM 774 C C . TYR A 1 91 ? -10.662 -3.680 20.158 1.00 78.94 91 TYR A C 1
ATOM 776 O O . TYR A 1 91 ? -10.790 -3.169 21.265 1.00 78.94 91 TYR A O 1
ATOM 784 N N . HIS A 1 92 ? -11.713 -3.914 19.369 1.00 74.38 92 HIS A N 1
ATOM 785 C CA . HIS A 1 92 ? -13.091 -3.550 19.693 1.00 74.38 92 HIS A CA 1
ATOM 786 C C . HIS A 1 92 ? -13.987 -4.790 19.723 1.00 74.38 92 HIS A C 1
ATOM 788 O O . HIS A 1 92 ? -15.013 -4.865 19.040 1.00 74.38 92 HIS A O 1
ATOM 794 N N . THR A 1 93 ? -13.580 -5.789 20.504 1.00 70.94 93 THR A N 1
ATOM 795 C CA . THR A 1 93 ? -14.393 -6.982 20.746 1.00 70.94 93 THR A CA 1
ATOM 796 C C . THR A 1 93 ? -15.683 -6.602 21.462 1.00 70.94 93 THR A C 1
ATOM 798 O O . THR A 1 93 ? -15.671 -5.790 22.378 1.00 70.94 93 THR A O 1
ATOM 801 N N . VAL A 1 94 ? -16.813 -7.188 21.054 1.00 67.38 94 VAL A N 1
ATOM 802 C CA . VAL A 1 94 ? -18.088 -6.980 21.751 1.00 67.38 94 VAL A CA 1
ATOM 803 C C . VAL A 1 94 ? -18.009 -7.679 23.102 1.00 67.38 94 VAL A C 1
ATOM 805 O O . VAL A 1 94 ? -17.993 -8.906 23.179 1.00 67.38 94 VAL A O 1
ATOM 808 N N . LEU A 1 95 ? -17.935 -6.882 24.159 1.00 66.75 95 LEU A N 1
ATOM 809 C CA . LEU A 1 95 ? -17.995 -7.359 25.529 1.00 66.75 95 LEU A CA 1
ATOM 810 C C . LEU A 1 95 ? -19.409 -7.895 25.854 1.00 66.75 95 LEU A C 1
ATOM 812 O O . LEU A 1 95 ? -20.378 -7.184 25.577 1.00 66.75 95 LEU A O 1
ATOM 816 N N . PRO A 1 96 ? -19.545 -9.099 26.454 1.00 61.75 96 PRO A N 1
ATOM 817 C CA . PRO A 1 96 ? -20.827 -9.612 26.947 1.00 61.75 96 PRO A CA 1
ATOM 818 C C . PRO A 1 96 ? -21.434 -8.650 27.970 1.00 61.75 96 PRO A C 1
ATOM 820 O O . PRO A 1 96 ? -20.684 -8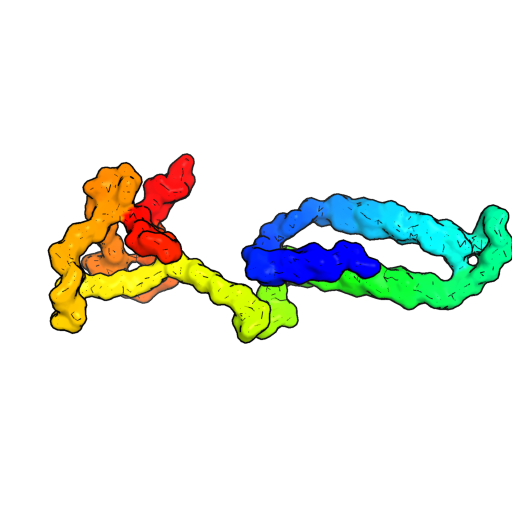.070 28.774 1.00 61.75 96 PRO A O 1
ATOM 823 N N . GLN A 1 97 ? -22.754 -8.470 27.923 1.00 60.22 97 GLN A N 1
ATOM 824 C CA . GLN A 1 97 ? -23.479 -7.560 28.804 1.00 60.22 97 GLN A CA 1
ATOM 825 C C . GLN A 1 97 ? -23.557 -8.179 30.212 1.00 60.22 97 GLN A C 1
ATOM 827 O O . GLN A 1 97 ? -23.731 -9.390 30.334 1.00 60.22 97 GLN A O 1
ATOM 832 N N . PRO A 1 98 ? -23.438 -7.388 31.294 1.00 54.34 98 PRO A N 1
ATOM 833 C CA . PRO A 1 98 ? -23.579 -7.903 32.662 1.00 54.34 98 PRO A CA 1
ATOM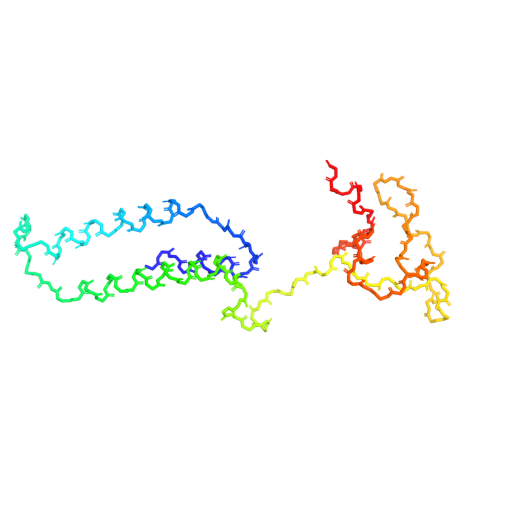 834 C C . PRO A 1 98 ? -24.973 -8.486 32.968 1.00 54.34 98 PRO A C 1
ATOM 836 O O . PRO A 1 98 ? -25.120 -9.210 33.947 1.00 54.34 98 PRO A O 1
ATOM 839 N N . ASP A 1 99 ? -25.976 -8.202 32.130 1.00 53.06 99 ASP A N 1
ATOM 840 C CA . ASP A 1 99 ? -27.347 -8.717 32.253 1.00 53.06 99 ASP A CA 1
ATOM 841 C C . ASP A 1 99 ? -27.559 -10.062 31.526 1.00 53.06 99 ASP A C 1
ATOM 843 O O . ASP A 1 99 ? -28.639 -10.656 31.607 1.00 53.06 99 ASP A O 1
ATOM 847 N N . ASP A 1 100 ? -26.546 -10.558 30.806 1.00 55.03 100 ASP A N 1
ATOM 848 C CA . ASP A 1 100 ? -26.614 -11.839 30.113 1.00 55.03 100 ASP A CA 1
ATOM 849 C C . ASP A 1 100 ? -26.519 -12.983 31.134 1.00 55.03 100 ASP A C 1
ATOM 851 O O . ASP A 1 100 ? -25.506 -13.177 31.800 1.00 55.03 100 ASP A O 1
ATOM 855 N N . VAL A 1 101 ? -27.581 -13.785 31.233 1.00 53.69 101 VAL A N 1
ATOM 856 C CA . VAL A 1 101 ? -27.736 -14.880 32.216 1.00 53.69 101 VAL A CA 1
ATOM 857 C C . VAL A 1 101 ? -26.644 -15.967 32.096 1.00 53.69 101 VAL A C 1
ATOM 859 O O . VAL A 1 101 ? -26.382 -16.698 33.046 1.00 53.69 101 VAL A O 1
ATOM 862 N N . GLU A 1 102 ? -25.972 -16.044 30.944 1.00 52.66 102 GLU A N 1
ATOM 863 C CA . GLU A 1 102 ? -24.836 -16.941 30.661 1.00 52.66 102 GLU A CA 1
ATOM 864 C C . GLU A 1 102 ? -23.470 -16.360 31.079 1.00 52.66 102 GLU A C 1
ATOM 866 O O . GLU A 1 102 ? -22.462 -17.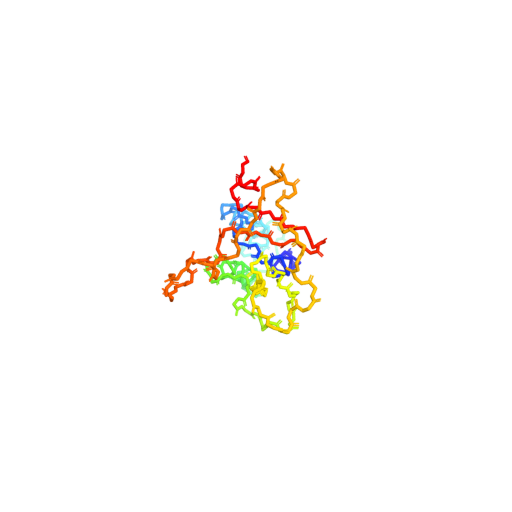066 31.112 1.00 52.66 102 GLU A O 1
ATOM 871 N N . ALA A 1 103 ? -23.403 -15.077 31.437 1.00 51.31 103 ALA A N 1
ATOM 872 C CA . ALA A 1 103 ? -22.186 -14.403 31.871 1.00 51.31 103 ALA A CA 1
ATOM 873 C C . ALA A 1 103 ? -22.009 -14.523 33.393 1.00 51.31 103 ALA A C 1
ATOM 875 O O . ALA A 1 103 ? -21.822 -13.533 34.097 1.00 51.31 103 ALA A O 1
ATOM 876 N N . ALA A 1 104 ? -22.029 -15.754 33.913 1.00 40.53 104 ALA A N 1
ATOM 877 C CA . ALA A 1 104 ? -21.948 -16.085 35.344 1.00 40.53 104 ALA A CA 1
ATOM 878 C C . ALA A 1 104 ? -20.619 -15.692 36.049 1.00 40.53 104 ALA A C 1
ATOM 880 O O . ALA A 1 104 ? -20.339 -16.156 37.152 1.00 40.53 104 ALA A O 1
ATOM 881 N N . GLY A 1 105 ? -19.805 -14.829 35.432 1.00 44.66 105 GLY A N 1
ATOM 882 C CA . GLY A 1 105 ? -18.609 -14.205 36.004 1.00 44.66 105 GLY A CA 1
ATOM 883 C C . GLY A 1 105 ? -18.429 -12.723 35.635 1.00 44.66 105 GLY A C 1
ATOM 884 O O . GLY A 1 105 ? -17.365 -12.175 35.886 1.00 44.66 105 GLY A O 1
ATOM 885 N N . ALA A 1 106 ? -19.426 -12.062 35.029 1.00 45.78 106 ALA A N 1
ATOM 886 C CA . ALA A 1 106 ? -19.330 -10.677 34.538 1.00 45.78 106 ALA A CA 1
ATOM 887 C C . ALA A 1 106 ? -19.728 -9.603 35.571 1.00 45.78 106 ALA A C 1
ATOM 889 O O . ALA A 1 106 ? -20.028 -8.468 35.207 1.00 45.78 106 ALA A O 1
ATOM 890 N N . THR A 1 107 ? -19.708 -9.948 36.857 1.00 45.50 107 THR A N 1
ATOM 891 C CA . THR A 1 107 ? -19.971 -9.027 37.972 1.00 45.50 107 THR A CA 1
ATOM 892 C C . THR A 1 107 ? -18.683 -8.421 38.539 1.00 45.50 107 THR A C 1
ATOM 894 O O . THR A 1 107 ? -18.645 -8.040 39.705 1.00 45.50 107 THR A O 1
ATOM 897 N N . GLU A 1 108 ? -17.607 -8.357 37.753 1.00 56.50 108 GLU A N 1
ATOM 898 C CA . GLU A 1 108 ? -16.404 -7.612 38.131 1.00 56.50 108 GLU A CA 1
ATOM 899 C C . GLU A 1 108 ? -16.389 -6.244 37.431 1.00 56.50 108 GLU A C 1
ATOM 901 O O . GLU A 1 108 ? -16.709 -6.161 36.238 1.00 56.50 108 GLU A O 1
ATOM 906 N N . PRO A 1 109 ? -16.053 -5.157 38.151 1.00 59.41 109 PRO A N 1
ATOM 907 C CA . PRO A 1 109 ? -15.983 -3.820 37.575 1.00 59.41 109 PRO A CA 1
ATOM 908 C C . PRO A 1 109 ? -14.940 -3.790 36.452 1.00 59.41 109 PRO A C 1
ATOM 910 O O . PRO A 1 109 ? -13.755 -4.049 36.656 1.00 59.41 109 PRO A O 1
ATOM 913 N N . ARG A 1 110 ? -15.399 -3.498 35.233 1.00 74.00 110 ARG A N 1
ATOM 914 C CA . ARG A 1 110 ? -14.543 -3.325 34.056 1.00 74.00 110 ARG A CA 1
ATOM 915 C C . ARG A 1 110 ? -14.010 -1.897 34.018 1.00 74.00 110 ARG A C 1
ATOM 917 O O . ARG A 1 110 ? -14.545 -1.046 33.306 1.00 74.00 110 ARG A O 1
ATOM 924 N N . ASP A 1 111 ? -12.966 -1.649 34.795 1.00 85.06 111 ASP A N 1
ATOM 925 C CA . ASP A 1 111 ? -12.371 -0.321 34.921 1.00 85.06 111 ASP A CA 1
ATOM 926 C C . ASP A 1 111 ? -11.252 -0.091 33.901 1.00 85.06 111 ASP A C 1
ATOM 928 O O . ASP A 1 111 ? -10.461 -0.978 33.573 1.00 85.06 111 ASP A O 1
ATOM 932 N N . CYS A 1 112 ? -11.171 1.138 33.397 1.00 86.75 112 CYS A N 1
ATOM 933 C CA . CYS A 1 112 ? -10.075 1.578 32.545 1.00 86.75 112 CYS A CA 1
ATOM 934 C C . CYS A 1 112 ? -8.774 1.620 33.357 1.00 86.75 112 CYS A C 1
ATOM 936 O O . CYS A 1 112 ? -8.691 2.343 34.348 1.00 86.75 112 CYS A O 1
ATOM 938 N N . CYS A 1 113 ? -7.715 0.935 32.914 1.00 85.94 113 CYS A N 1
ATOM 939 C CA . CYS A 1 113 ? -6.457 0.865 33.676 1.00 85.94 113 CYS A CA 1
ATOM 940 C C . CYS A 1 113 ? -5.706 2.209 33.797 1.00 85.94 113 CYS A C 1
ATOM 942 O O . CYS A 1 113 ? -4.731 2.299 34.541 1.00 85.94 113 CYS A O 1
ATOM 944 N N . ILE A 1 114 ? -6.113 3.237 33.042 1.00 88.56 114 ILE A N 1
ATOM 945 C CA . ILE A 1 114 ? -5.491 4.570 33.054 1.00 88.56 114 ILE A CA 1
ATOM 946 C C . ILE A 1 114 ? -6.190 5.483 34.061 1.00 88.56 114 ILE A C 1
ATOM 948 O O . ILE A 1 114 ? -5.537 6.059 34.927 1.00 88.56 114 ILE A O 1
ATOM 952 N N . CYS A 1 115 ? -7.511 5.633 33.942 1.00 89.31 115 CYS A N 1
ATOM 953 C CA . CYS A 1 115 ? -8.284 6.565 34.765 1.00 89.31 115 CYS A CA 1
ATOM 954 C C . CYS A 1 115 ? -9.012 5.897 35.938 1.00 89.31 115 CYS A C 1
ATOM 956 O O . CYS A 1 115 ? -9.555 6.609 36.778 1.00 89.31 115 CYS A O 1
ATOM 958 N N . MET A 1 116 ? -9.008 4.562 36.016 1.00 87.75 116 MET A N 1
ATOM 959 C CA . MET A 1 116 ? -9.702 3.768 37.038 1.00 87.75 116 MET A CA 1
ATOM 960 C C . MET A 1 116 ? -11.207 4.075 37.124 1.00 87.75 116 MET A C 1
ATOM 962 O O . MET A 1 116 ? -11.810 3.980 38.189 1.00 87.75 116 MET A O 1
ATOM 966 N N . LEU A 1 117 ? -11.807 4.488 36.003 1.00 85.88 117 LEU A N 1
ATOM 967 C CA . LEU A 1 117 ? -13.242 4.732 35.871 1.00 85.88 117 LEU A CA 1
ATOM 968 C C . LEU A 1 117 ? -13.901 3.593 35.081 1.00 85.88 117 LEU A C 1
ATOM 970 O O . LEU A 1 117 ? -13.248 3.023 34.195 1.00 85.88 117 LEU A O 1
ATOM 974 N N . PRO A 1 118 ? -15.190 3.306 35.339 1.00 82.12 118 PRO A N 1
ATOM 975 C CA . PRO A 1 118 ? -15.903 2.237 34.659 1.00 82.12 118 PRO A CA 1
ATOM 976 C C . PRO A 1 118 ? -15.991 2.492 33.152 1.00 82.12 118 PRO A C 1
ATOM 978 O O . PRO A 1 118 ? -16.206 3.615 32.681 1.00 82.12 118 PRO A O 1
ATOM 981 N N . VAL A 1 119 ? -15.828 1.424 32.378 1.00 79.38 119 VAL A N 1
ATOM 982 C CA . VAL A 1 119 ? -16.003 1.425 30.927 1.00 79.38 119 VAL A CA 1
ATOM 983 C C . VAL A 1 119 ? -17.369 0.833 30.614 1.00 79.38 119 VAL A C 1
ATOM 985 O O . VAL A 1 119 ? -17.587 -0.368 30.763 1.00 79.38 119 VAL A O 1
ATOM 988 N N . GLU A 1 120 ? -18.296 1.669 30.155 1.00 69.81 120 GLU A N 1
ATOM 989 C CA . GLU A 1 120 ? -19.608 1.198 29.717 1.00 69.81 120 GLU A CA 1
ATOM 990 C C . GLU A 1 120 ? -19.496 0.592 28.306 1.00 69.81 120 GLU A C 1
ATOM 992 O O . GLU A 1 120 ? -19.179 1.307 27.343 1.00 69.81 120 GLU A O 1
ATOM 997 N N . PRO A 1 121 ? -19.725 -0.725 28.131 1.00 62.81 121 PRO A N 1
ATOM 998 C CA . PRO A 1 121 ? -19.780 -1.305 26.802 1.00 62.81 121 PRO A CA 1
ATOM 999 C C . PRO A 1 121 ? -20.994 -0.724 26.072 1.00 62.81 121 PRO A C 1
ATOM 1001 O O . PRO A 1 121 ? -22.092 -0.674 26.619 1.00 62.81 121 PRO A O 1
ATOM 1004 N N . ALA A 1 122 ? -20.804 -0.317 24.816 1.00 54.78 122 ALA A N 1
ATOM 1005 C CA . ALA A 1 122 ? -21.776 0.400 23.981 1.00 54.78 122 ALA A CA 1
ATOM 1006 C C . ALA A 1 122 ? -23.153 -0.280 23.756 1.00 54.78 122 ALA A C 1
ATOM 1008 O O . ALA A 1 122 ? -23.956 0.225 22.977 1.00 54.78 122 ALA A O 1
ATOM 1009 N N . GLY A 1 123 ? -23.432 -1.413 24.408 1.00 50.75 123 GLY A N 1
ATOM 1010 C CA . GLY A 1 123 ? -24.753 -2.040 24.484 1.00 50.75 123 GLY A CA 1
ATOM 1011 C C . GLY A 1 123 ? -25.671 -1.472 25.576 1.00 50.75 123 GLY A C 1
ATOM 1012 O O . GLY A 1 123 ? -26.864 -1.752 25.539 1.00 50.75 123 GLY A O 1
ATOM 1013 N N . SER A 1 124 ? -25.166 -0.662 26.518 1.00 46.53 124 SER A N 1
ATOM 1014 C CA . SER A 1 124 ? -25.980 -0.058 27.593 1.00 46.53 124 SER A CA 1
ATOM 1015 C C . SER A 1 124 ? -26.844 1.119 27.127 1.00 46.53 124 SER A C 1
ATOM 1017 O O . SER A 1 124 ? -27.877 1.420 27.723 1.00 46.53 124 SER A O 1
ATOM 1019 N N . ILE A 1 125 ? -26.450 1.785 26.041 1.00 45.34 125 ILE A N 1
ATOM 1020 C CA . ILE A 1 125 ? -27.196 2.900 25.464 1.00 45.34 125 ILE A CA 1
ATOM 1021 C C . ILE A 1 125 ? -27.971 2.338 24.278 1.00 45.34 125 ILE A C 1
ATOM 1023 O O . ILE A 1 125 ? -27.362 1.869 23.322 1.00 45.34 125 ILE A O 1
ATOM 1027 N N . GLY A 1 126 ? -29.307 2.383 24.335 1.00 43.53 126 GLY A N 1
ATOM 1028 C CA . GLY A 1 126 ? -30.246 1.904 23.307 1.00 43.53 126 GLY A CA 1
ATOM 1029 C C . GLY A 1 126 ? -30.172 2.631 21.954 1.00 43.53 126 GLY A C 1
ATOM 1030 O O . GLY A 1 126 ? -31.198 2.966 21.365 1.00 43.53 126 GLY A O 1
ATOM 1031 N N . VAL A 1 127 ? -28.969 2.895 21.449 1.00 40.28 127 VAL A N 1
ATOM 1032 C CA . VAL A 1 127 ? -28.701 3.430 20.121 1.00 40.28 127 VAL A CA 1
ATOM 1033 C C . VAL A 1 127 ? -28.687 2.263 19.145 1.00 40.28 127 VAL A C 1
ATOM 1035 O O . VAL A 1 127 ? -27.722 1.513 19.002 1.00 40.28 127 VAL A O 1
ATOM 1038 N N . SER A 1 128 ? -29.810 2.125 18.454 1.00 40.75 128 SER A N 1
ATOM 1039 C CA . SER A 1 128 ? -29.977 1.271 17.290 1.00 40.75 128 SER A CA 1
ATOM 1040 C C . SER A 1 128 ? -28.874 1.490 16.248 1.00 40.75 128 SER A C 1
ATOM 1042 O O . SER A 1 128 ? -28.643 2.617 15.815 1.00 40.75 128 SER A O 1
ATOM 1044 N N . SER A 1 129 ? -28.307 0.384 15.765 1.00 48.03 129 SER A N 1
ATOM 1045 C CA . SER A 1 129 ? -27.798 0.216 14.398 1.00 48.03 129 SER A CA 1
ATOM 1046 C C . SER A 1 129 ? -26.858 1.299 13.861 1.00 48.03 129 SER A C 1
ATOM 1048 O O . SER A 1 129 ? -27.254 2.206 13.134 1.00 48.03 129 SER A O 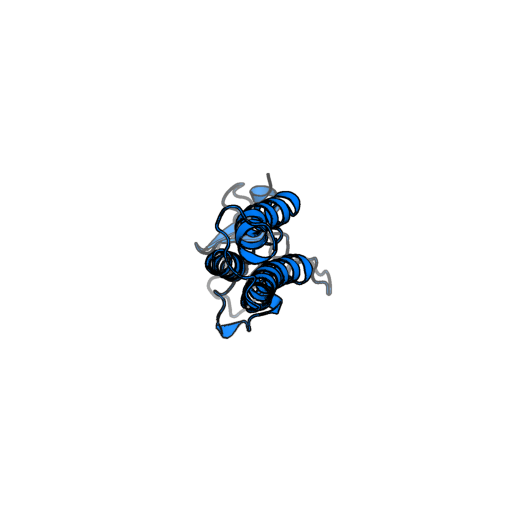1
ATOM 1050 N N . GLY A 1 130 ? -25.560 1.102 14.073 1.00 44.12 130 GLY A N 1
ATOM 1051 C CA . GLY A 1 130 ? -24.539 1.730 13.242 1.00 44.12 130 GLY A CA 1
ATOM 1052 C C . GLY A 1 130 ? -23.137 1.307 13.650 1.00 44.12 130 GLY A C 1
ATOM 1053 O O . GLY A 1 130 ? -22.831 1.202 14.833 1.00 44.12 130 GLY A O 1
ATOM 1054 N N . SER A 1 131 ? -22.242 1.122 12.679 1.00 51.44 131 SER A N 1
ATOM 1055 C CA . SER A 1 131 ? -20.814 0.828 12.887 1.00 51.44 131 SER A CA 1
ATOM 1056 C C . SER A 1 131 ? -20.031 1.932 13.631 1.00 51.44 131 SER A C 1
ATOM 1058 O O . SER A 1 131 ? -18.802 1.912 13.618 1.00 51.44 131 SER A O 1
ATOM 1060 N N . LEU A 1 132 ? -20.719 2.914 14.224 1.00 50.22 132 LEU A N 1
ATOM 1061 C CA . LEU A 1 132 ? -20.160 4.056 14.943 1.00 50.22 132 LEU A CA 1
ATOM 1062 C C . LEU A 1 132 ? -20.137 3.878 16.471 1.00 50.22 132 LEU A C 1
ATOM 1064 O O . LEU A 1 132 ? -19.348 4.555 17.115 1.00 50.22 132 LEU A O 1
ATOM 1068 N N . ALA A 1 133 ? -20.928 2.967 17.053 1.00 50.62 133 ALA A N 1
ATOM 1069 C CA . ALA A 1 133 ? -20.955 2.762 18.510 1.00 50.62 133 ALA A CA 1
ATOM 1070 C C . ALA A 1 133 ? -19.785 1.899 19.041 1.00 50.62 133 ALA A C 1
ATOM 1072 O O . ALA A 1 133 ? -19.554 1.829 20.240 1.00 50.62 133 ALA A O 1
ATOM 1073 N N . ARG A 1 134 ? -18.998 1.256 18.163 1.00 54.66 134 ARG A N 1
ATOM 1074 C CA . ARG A 1 134 ? -17.907 0.323 18.532 1.00 54.66 134 ARG A CA 1
ATOM 1075 C C . ARG A 1 134 ? -16.586 0.993 18.943 1.00 54.66 134 ARG A C 1
ATOM 1077 O O . ARG A 1 134 ? -15.540 0.379 18.790 1.00 54.66 134 ARG A O 1
ATOM 1084 N N . ARG A 1 135 ? -16.582 2.257 19.368 1.00 63.94 135 ARG A N 1
ATOM 1085 C CA . ARG A 1 135 ? -15.333 3.021 19.561 1.00 63.94 135 ARG A CA 1
ATOM 1086 C C . ARG A 1 135 ? -15.234 3.749 20.899 1.00 63.94 135 ARG A C 1
ATOM 1088 O O . ARG A 1 135 ? -14.560 4.759 20.958 1.00 63.94 135 ARG A O 1
ATOM 1095 N N . THR A 1 136 ? -15.899 3.288 21.954 1.00 73.75 136 THR A N 1
ATOM 1096 C CA . THR A 1 136 ? -15.756 3.913 23.287 1.00 73.75 136 THR A CA 1
ATOM 1097 C C . THR A 1 136 ? -14.682 3.243 24.148 1.00 73.75 136 THR A C 1
ATOM 1099 O O . THR A 1 136 ? -14.222 3.825 25.128 1.00 73.75 136 THR A O 1
ATOM 1102 N N . TYR A 1 137 ? -14.236 2.041 23.769 1.00 80.25 137 TYR A N 1
ATOM 1103 C CA . TYR A 1 137 ? -13.208 1.291 24.485 1.00 80.25 137 TYR A CA 1
ATOM 1104 C C . TYR A 1 137 ? -12.293 0.501 23.554 1.00 80.25 137 TYR A C 1
ATOM 1106 O O . TYR A 1 137 ? -12.685 0.165 22.436 1.00 80.25 137 TYR A O 1
ATOM 1114 N N . MET A 1 138 ? -11.088 0.187 24.027 1.00 83.69 138 MET A N 1
ATOM 1115 C CA . MET A 1 138 ? -10.133 -0.712 23.381 1.00 83.69 138 MET A CA 1
ATOM 1116 C C . MET A 1 138 ? -9.698 -1.807 24.355 1.00 83.69 138 MET A C 1
ATOM 1118 O O . MET A 1 138 ? -9.360 -1.517 25.503 1.00 83.69 138 MET A O 1
ATOM 1122 N N . LEU A 1 139 ? -9.680 -3.050 23.879 1.00 84.69 139 LEU A N 1
ATOM 1123 C CA . LEU A 1 139 ? -9.127 -4.205 24.580 1.00 84.69 139 LEU A CA 1
ATOM 1124 C C . LEU A 1 139 ? -7.799 -4.585 23.932 1.00 84.69 139 LEU A C 1
ATOM 1126 O O . LEU A 1 139 ? -7.705 -4.682 22.708 1.00 84.69 139 LEU A O 1
ATOM 1130 N N . THR A 1 140 ? -6.753 -4.776 24.725 1.00 85.31 140 THR A N 1
ATOM 1131 C CA . THR A 1 140 ? -5.446 -5.203 24.214 1.00 85.31 140 THR A CA 1
ATOM 1132 C C . THR A 1 140 ? -5.303 -6.727 24.229 1.00 85.31 140 THR A C 1
ATOM 1134 O O . THR A 1 140 ? -6.000 -7.413 24.970 1.00 85.31 140 THR A O 1
ATOM 1137 N N . PRO A 1 141 ? -4.323 -7.293 23.496 1.00 80.56 141 PRO A N 1
ATOM 1138 C CA . PRO A 1 141 ? -4.023 -8.727 23.557 1.00 80.56 141 PRO A CA 1
ATOM 1139 C C . PRO A 1 141 ? -3.654 -9.266 24.949 1.00 80.56 141 PRO A C 1
ATOM 1141 O O . PRO A 1 141 ? -3.657 -10.478 25.135 1.00 80.56 141 PRO A O 1
ATOM 1144 N N . CYS A 1 142 ? -3.298 -8.394 25.899 1.00 83.81 142 CYS A N 1
ATOM 1145 C CA . CYS A 1 142 ? -3.043 -8.750 27.297 1.00 83.81 142 CYS A CA 1
ATOM 1146 C C . CYS A 1 142 ? -4.277 -8.580 28.200 1.00 83.81 142 CYS A C 1
ATOM 1148 O O . CYS A 1 142 ? -4.124 -8.577 29.414 1.00 83.81 142 CYS A O 1
ATOM 1150 N N . ASP A 1 143 ? -5.466 -8.438 27.608 1.00 78.44 143 ASP A N 1
ATOM 1151 C CA . ASP A 1 143 ? -6.765 -8.338 28.286 1.00 78.44 143 ASP A CA 1
ATOM 1152 C C . ASP A 1 143 ? -6.911 -7.108 29.200 1.00 78.44 143 ASP A C 1
ATOM 1154 O O . ASP A 1 143 ? -7.654 -7.107 30.176 1.00 78.44 143 ASP A O 1
ATOM 1158 N N . HIS A 1 144 ? -6.198 -6.025 28.877 1.00 86.50 144 HIS A N 1
ATOM 1159 C CA . HIS A 1 144 ? -6.377 -4.738 29.547 1.00 86.50 144 HIS A CA 1
ATOM 1160 C C . HIS A 1 144 ? -7.379 -3.874 28.781 1.00 86.50 144 HIS A C 1
ATOM 1162 O O . HIS A 1 144 ? -7.295 -3.752 27.552 1.00 86.50 144 HIS A O 1
ATOM 1168 N N . LEU A 1 145 ? -8.296 -3.251 29.521 1.00 86.12 145 LEU A N 1
ATOM 1169 C CA . LEU A 1 145 ? -9.372 -2.420 28.995 1.00 86.12 145 LEU A CA 1
ATOM 1170 C C . LEU A 1 145 ? -9.052 -0.930 29.167 1.00 86.12 145 LEU A C 1
ATOM 1172 O O . LEU A 1 145 ? -8.601 -0.488 30.226 1.00 86.12 145 LEU A O 1
ATOM 1176 N N . PHE A 1 146 ? -9.321 -0.146 28.127 1.00 87.62 146 PHE A N 1
ATOM 1177 C CA . PHE A 1 146 ? -9.058 1.292 28.100 1.00 87.62 146 PHE A CA 1
ATOM 1178 C C . PHE A 1 146 ? -10.219 2.045 27.460 1.00 87.62 146 PHE A C 1
ATOM 1180 O O . PHE A 1 146 ? -10.812 1.550 26.501 1.00 87.62 146 PHE A O 1
ATOM 1187 N N . HIS A 1 147 ? -10.502 3.269 27.914 1.00 87.88 147 HIS A N 1
ATOM 1188 C CA . HIS A 1 147 ? -11.269 4.220 27.101 1.00 87.88 147 HIS A CA 1
ATOM 1189 C C . HIS A 1 147 ? -10.439 4.624 25.885 1.00 87.88 147 HIS A C 1
ATOM 1191 O O . HIS A 1 147 ? -9.226 4.819 26.000 1.00 87.88 147 HIS A O 1
ATOM 1197 N N . THR A 1 148 ? -11.085 4.807 24.734 1.00 84.38 148 THR A N 1
ATOM 1198 C CA . THR A 1 148 ? -10.409 5.356 23.545 1.00 84.38 148 THR A CA 1
ATOM 1199 C C . THR A 1 148 ? -9.755 6.700 23.847 1.00 84.38 148 THR A C 1
ATOM 1201 O O . THR A 1 148 ? -8.592 6.904 23.514 1.00 84.38 148 THR A O 1
ATOM 1204 N N . ASP A 1 149 ? -10.454 7.560 24.588 1.00 83.44 149 ASP A N 1
ATOM 1205 C CA . ASP A 1 149 ? -9.988 8.906 24.929 1.00 83.44 149 ASP A CA 1
ATOM 1206 C C . ASP A 1 149 ? -8.777 8.907 25.871 1.00 83.44 149 ASP A C 1
ATOM 1208 O O . ASP A 1 149 ? -7.988 9.847 25.859 1.00 83.44 149 ASP A O 1
ATOM 1212 N N . CYS A 1 150 ? -8.612 7.868 26.695 1.00 85.44 150 CYS A N 1
ATOM 1213 C CA . CYS A 1 150 ? -7.451 7.743 27.577 1.00 85.44 150 CYS A CA 1
ATOM 1214 C C . CYS A 1 150 ? -6.208 7.232 26.840 1.00 85.44 150 CYS A C 1
ATOM 1216 O O . CYS A 1 150 ? -5.098 7.462 27.310 1.00 85.44 150 CYS A O 1
ATOM 1218 N N . LEU A 1 151 ? -6.383 6.522 25.722 1.00 83.81 151 LEU A N 1
ATOM 1219 C CA . LEU A 1 151 ? -5.285 5.931 24.953 1.00 83.81 151 LEU A CA 1
ATOM 1220 C C . LEU A 1 151 ? -4.816 6.826 23.792 1.00 83.81 151 LEU A C 1
ATOM 1222 O O . LEU A 1 151 ? -3.682 6.687 23.341 1.00 83.81 151 LEU A O 1
ATOM 1226 N N . GLU A 1 152 ? -5.678 7.717 23.293 1.00 80.12 152 GLU A N 1
ATOM 1227 C CA . GLU A 1 152 ? -5.370 8.641 22.187 1.00 80.12 152 GLU A CA 1
ATOM 1228 C C . GLU A 1 152 ? -4.744 9.983 22.629 1.00 80.12 152 GLU A C 1
ATOM 1230 O O . GLU A 1 152 ? -4.385 10.786 21.765 1.00 80.12 152 GLU A O 1
ATOM 1235 N N . GLN A 1 153 ? -4.608 10.228 23.941 1.00 64.38 153 GLN A N 1
ATOM 1236 C CA . GLN A 1 153 ? -3.924 11.402 24.521 1.00 64.38 153 GLN A CA 1
ATOM 1237 C C . GLN A 1 153 ? -2.401 11.340 24.362 1.00 64.38 153 GLN A C 1
ATOM 1239 O O . GLN A 1 153 ? -1.815 12.408 24.066 1.00 64.38 153 GLN A O 1
#

Foldseek 3Di:
DPLVVVLVVQLQVQDAPPDDPVVLVVVLVVVLVVVCQQAVDCPHPVNDHRDPCNVVVVVVSVVSSVSVVCCNPVNSCPVDPPVVYDDDDDFQDQDDDPPPPVPPPPPDFQAQPQPRHGQDRLVVDPDDDDPPSSQQWTADPVRHIHGNVRVVD

Organism: NCBI:txid78915

InterPro domains:
  IPR013083 Zinc finger, RING/FYVE/PHD-type [G3DSA:3.30.40.10] (97-153)
  IPR021319 SWEET-like domain [PF11145] (1-84)
  IPR050731 HRD1 family E3 ubiquitin-protein ligases [PTHR22763] (26-152)

Radius of gyration: 26.05 Å; chains: 1; bounding box: 63×29×67 Å

Secondary structure (DSSP, 8-state):
--SHHHHHHHHHHT-S--S-HHHHHHHHHHHHHHHHHHHH-TT-TT-PPPPTHHHHHHH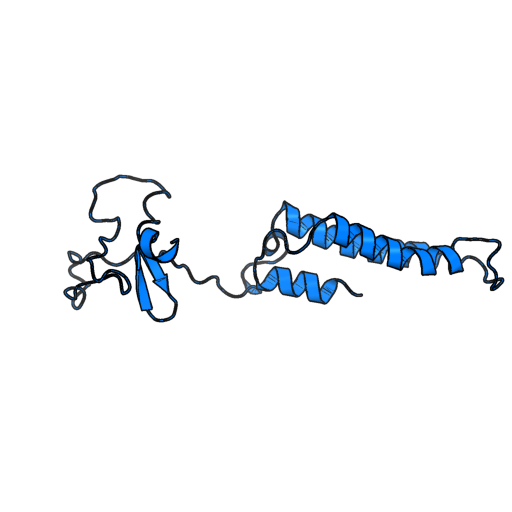HHHHHHHHHHHHHHH-GGGSS-GGGSPPPP-SS--PPPTT-TT-TT--S--B-TTT--B---TTSS---S-TTSTTSEEE-TT--EEEHHHH--

pLDDT: mean 73.6, std 13.29, range [40.28, 90.12]

Sequence (153 aa):
SCWWPQAWRNLQRGTRKAFQKRFLFGMTLCRLVCPLYLFAWPENLIYHRATPWIWVLLGYDALQLGVLCIQDYFGPRFLVPNRFLPPIYDYHTVLPQPDDVEAAGATEPRDCCICMLPVEPAGSIGVSSGSLARRTYMLTPCDHLFHTDCLEQ